Protein AF-A0AAU2KC01-F1 (afdb_monomer)

Solvent-accessible surface area (backbone atoms only — not comparable to full-atom values): 8300 Å² total; per-residue (Å²): 142,87,79,82,88,87,84,86,83,72,75,82,89,78,78,94,77,92,76,62,70,66,57,59,48,56,50,46,56,54,48,51,53,50,48,66,77,38,47,60,43,80,75,70,38,68,63,52,54,15,58,78,69,77,44,51,55,69,49,51,52,59,76,24,61,91,44,102,46,47,68,69,53,44,55,53,50,54,24,50,52,52,38,54,55,52,48,51,36,73,94,42,66,87,55,52,73,64,57,48,34,44,55,37,58,38,88,44,68,72,61,45,42,49,54,42,23,73,76,67,79,40,44,65,70,58,51,28,56,52,35,53,59,63,72,76,108

Mean predicted aligned error: 7.65 Å

Radius of gyration: 20.5 Å; Cα contacts (8 Å, |Δi|>4): 100; chains: 1; bounding box: 47×53×53 Å

Foldseek 3Di:
DDDDDDPPDPPPLDDDDDPDVVVLVVLVVVLLVVLLVCQQPLPPDLCVSCVVSVHDSVVQQVSCVPPPDRPVRSSVVSLLVQLLVLLLDPVNLPPDSCRSCVSRPNPDPVVSQVVNCVVPVHGSVVSSVVSVVVVVD

Sequence (137 aa):
MWAKLSADMVAPKERFDFPAEARARALRERIDAFIEHNLGDPALTPGLIAAAHGISVRALHLLFRDQPQSVAATVRHRRLERCRSDLARPELAARSVRDIAARWCFSSAPVFGRSFREAYGTSPGAFRREAARASGR

Nearest PDB structures (foldseek):
  3mkl-assembly2_B  TM=9.062E-01  e=2.114E-04  Escherichia coli K-12
  3mkl-assembly1_A  TM=9.159E-01  e=2.590E-04  Escherichia coli K-12
  3mn2-assembly2_B  TM=8.628E-01  e=9.219E-04  Rhodopseudomonas palustris CGA009
  6xiu-assembly1_B-2  TM=8.405E-01  e=6.351E-03  Escherichia coli
  6xiu-assembly1_A  TM=8.461E-01  e=9.535E-03  Escherichia coli

Secondary structure (DSSP, 8-state):
---------S---------SHHHHHHHHHHHHHHHHHHTT-TT--HHHHHHHTT--HHHHHHHTTTSSS-HHHHHHHHHHHHHHHHHH-GGGTTS-HHHHHHHTT---HHHHHHHHHHHHSS-HHHHHHHHHHHHT-

Structure (mmCIF, N/CA/C/O backbone):
data_AF-A0AAU2KC01-F1
#
_entry.id   AF-A0AAU2KC01-F1
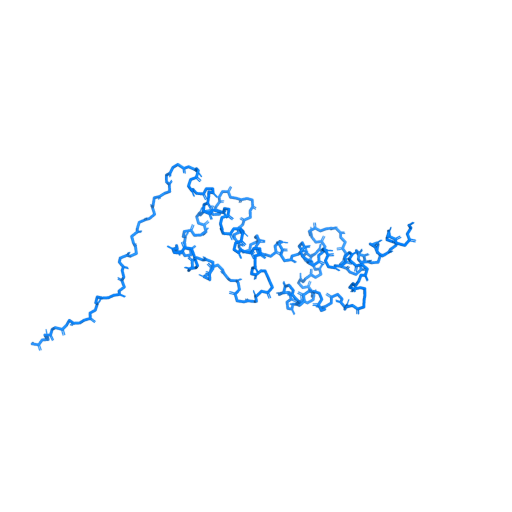#
loop_
_atom_site.group_PDB
_atom_site.id
_atom_site.type_symbol
_atom_site.label_atom_id
_atom_site.label_alt_id
_atom_site.label_comp_id
_atom_site.label_asym_id
_atom_site.label_entity_id
_atom_site.label_seq_id
_atom_site.pdbx_PDB_ins_code
_atom_site.Cartn_x
_atom_site.Cartn_y
_atom_site.Cartn_z
_atom_site.occupancy
_atom_site.B_iso_or_equiv
_atom_site.auth_seq_id
_atom_site.auth_comp_id
_atom_site.auth_asym_id
_atom_site.auth_atom_id
_atom_site.pdbx_PDB_model_num
ATOM 1 N N . MET A 1 1 ? 25.416 -36.239 -34.517 1.00 35.50 1 MET A N 1
ATOM 2 C CA . MET A 1 1 ? 24.171 -36.090 -35.300 1.00 35.50 1 MET A CA 1
ATOM 3 C C . MET A 1 1 ? 23.040 -35.725 -34.335 1.00 35.50 1 MET A C 1
ATOM 5 O O . MET A 1 1 ? 22.289 -36.589 -33.913 1.00 35.50 1 MET A O 1
ATOM 9 N N . TRP A 1 2 ? 22.982 -34.450 -33.931 1.00 23.02 2 TRP A N 1
ATOM 10 C CA . TRP A 1 2 ? 21.859 -33.838 -33.211 1.00 23.02 2 TRP A CA 1
ATOM 11 C C . TRP A 1 2 ? 21.240 -32.825 -34.167 1.00 23.02 2 TRP A C 1
ATOM 13 O O . TRP A 1 2 ? 21.859 -31.814 -34.490 1.00 23.02 2 TRP A O 1
ATOM 23 N N . ALA A 1 3 ? 20.077 -33.172 -34.707 1.00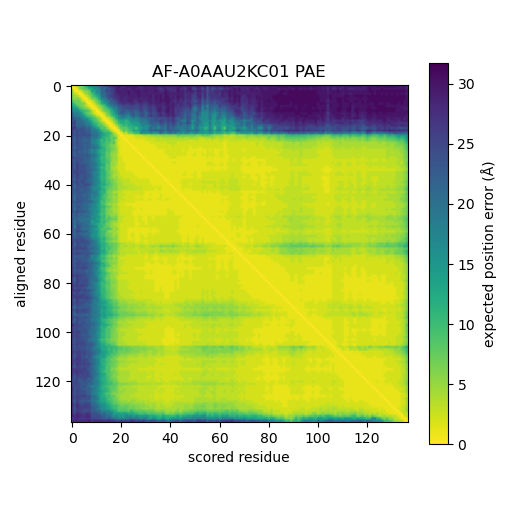 32.41 3 ALA A N 1
ATOM 24 C CA . ALA A 1 3 ? 19.388 -32.420 -35.737 1.00 32.41 3 ALA A CA 1
ATOM 25 C C . ALA A 1 3 ? 18.076 -31.850 -35.176 1.00 32.41 3 ALA A C 1
ATOM 27 O O . ALA A 1 3 ? 17.241 -32.611 -34.705 1.00 32.41 3 ALA A O 1
ATOM 28 N N . LYS A 1 4 ? 17.931 -30.524 -35.340 1.00 35.84 4 LYS A N 1
ATOM 29 C CA . LYS A 1 4 ? 16.695 -29.718 -35.459 1.00 35.84 4 LYS A CA 1
ATOM 30 C C . LYS A 1 4 ? 15.845 -29.570 -34.181 1.00 35.84 4 LYS A C 1
ATOM 32 O O . LYS A 1 4 ? 15.154 -30.484 -33.765 1.00 35.84 4 LYS A O 1
ATOM 37 N N . LEU A 1 5 ? 16.003 -28.458 -33.453 1.00 36.94 5 LEU A N 1
ATOM 38 C CA . LEU A 1 5 ? 15.292 -27.171 -33.633 1.00 36.94 5 LEU A CA 1
ATOM 39 C C . LEU A 1 5 ?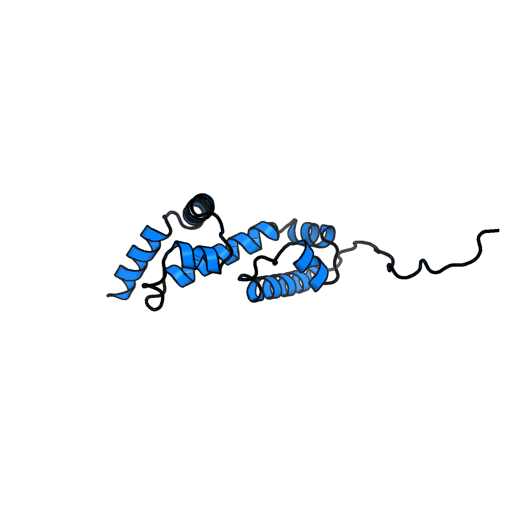 13.793 -27.246 -33.297 1.00 36.94 5 LEU A C 1
ATOM 41 O O . LEU A 1 5 ? 12.984 -27.590 -34.148 1.00 36.94 5 LEU A O 1
ATOM 45 N N . SER A 1 6 ? 13.447 -26.813 -32.083 1.00 35.81 6 SER A N 1
ATOM 46 C CA . SER A 1 6 ? 12.425 -25.776 -31.885 1.00 35.81 6 SER A CA 1
ATOM 47 C C . SER A 1 6 ? 12.628 -25.146 -30.504 1.00 35.81 6 SER A C 1
ATOM 49 O O . SER A 1 6 ? 11.995 -25.522 -29.521 1.00 35.81 6 SER A O 1
ATOM 51 N N . ALA A 1 7 ? 13.599 -24.234 -30.434 1.00 36.66 7 ALA A N 1
ATOM 52 C CA . ALA A 1 7 ? 13.932 -23.429 -29.257 1.00 36.66 7 ALA A CA 1
ATOM 53 C C . ALA A 1 7 ? 13.638 -21.934 -29.486 1.00 36.66 7 ALA A C 1
ATOM 55 O O . ALA A 1 7 ? 14.160 -21.087 -28.770 1.00 36.66 7 ALA A O 1
ATOM 56 N N . ASP A 1 8 ? 12.777 -21.608 -30.453 1.00 41.25 8 ASP A N 1
ATOM 57 C CA . ASP A 1 8 ? 12.435 -20.228 -30.794 1.00 41.25 8 ASP A CA 1
ATOM 58 C C . ASP A 1 8 ? 10.986 -19.919 -30.412 1.00 41.25 8 ASP A C 1
ATOM 60 O O . ASP A 1 8 ? 10.083 -20.060 -31.226 1.00 41.25 8 ASP A O 1
ATOM 64 N N . MET A 1 9 ? 10.772 -19.514 -29.155 1.00 33.75 9 MET A N 1
ATOM 65 C CA . MET A 1 9 ? 9.748 -18.530 -28.754 1.00 33.75 9 MET A CA 1
ATOM 66 C C . MET A 1 9 ? 9.962 -18.071 -27.300 1.00 33.75 9 MET A C 1
ATOM 68 O O . MET A 1 9 ? 9.068 -18.086 -26.457 1.00 33.75 9 MET A O 1
ATOM 72 N N . VAL A 1 10 ? 11.165 -17.598 -26.992 1.00 48.16 10 VAL A N 1
ATOM 73 C CA . VAL A 1 10 ? 11.294 -16.520 -26.010 1.00 48.16 10 VAL A CA 1
ATOM 74 C C . VAL A 1 10 ? 11.896 -15.367 -26.781 1.00 48.16 10 VAL A C 1
ATOM 76 O O . VAL A 1 10 ? 13.077 -15.381 -27.117 1.00 48.16 10 VAL A O 1
ATOM 79 N N . ALA A 1 11 ? 11.030 -14.419 -27.135 1.00 49.53 11 ALA A N 1
ATOM 80 C CA . ALA A 1 11 ? 11.410 -13.202 -27.824 1.00 49.53 11 ALA A CA 1
ATOM 81 C C . ALA A 1 11 ? 12.637 -12.560 -27.143 1.00 49.53 11 ALA A C 1
ATOM 83 O O . ALA A 1 11 ? 12.736 -12.589 -25.908 1.00 49.53 11 ALA A O 1
ATOM 84 N N . PRO A 1 12 ? 13.560 -11.966 -27.913 1.00 39.94 12 PRO A N 1
ATOM 85 C CA . PRO A 1 12 ? 14.687 -11.232 -27.361 1.00 39.94 12 PRO A CA 1
ATOM 86 C C . PRO A 1 12 ? 14.231 -10.220 -26.296 1.00 39.94 12 PRO A C 1
ATOM 88 O O . PRO A 1 12 ? 13.376 -9.370 -26.542 1.00 39.94 12 PRO A O 1
ATOM 91 N N . LYS A 1 13 ? 14.807 -10.307 -25.090 1.00 51.69 13 LYS A N 1
ATOM 92 C CA . LYS A 1 13 ? 14.613 -9.350 -23.988 1.00 51.69 13 LYS A CA 1
ATOM 93 C C . LYS A 1 13 ? 15.414 -8.076 -24.305 1.00 51.69 13 LYS A C 1
ATOM 95 O O . LYS A 1 13 ? 16.431 -7.798 -23.672 1.00 51.69 13 LYS A O 1
ATOM 100 N N . GLU A 1 14 ? 15.028 -7.355 -25.354 1.00 45.38 14 GLU A N 1
ATOM 101 C CA . GLU A 1 14 ? 15.791 -6.208 -25.851 1.00 45.38 14 GLU A CA 1
ATOM 102 C C . GLU A 1 14 ? 15.584 -4.927 -25.022 1.00 45.38 14 GLU A C 1
ATOM 104 O O . GLU A 1 14 ? 14.471 -4.464 -24.791 1.00 45.38 14 GLU A O 1
ATOM 109 N N . ARG A 1 15 ? 16.743 -4.407 -24.593 1.00 47.34 15 ARG A N 1
ATOM 110 C CA . ARG A 1 15 ? 17.216 -3.021 -24.403 1.00 47.34 15 ARG A CA 1
ATOM 111 C C . ARG A 1 15 ? 16.315 -1.977 -23.728 1.00 47.34 15 ARG A C 1
ATOM 113 O O . ARG A 1 15 ? 15.353 -1.463 -24.281 1.00 47.34 15 ARG A O 1
ATOM 120 N N . PHE A 1 16 ? 16.780 -1.542 -22.555 1.00 56.25 16 PHE A N 1
ATOM 121 C CA . PHE A 1 16 ? 16.375 -0.286 -21.936 1.00 56.25 16 PHE A CA 1
ATOM 122 C C . PHE A 1 16 ? 17.011 0.903 -22.628 1.00 56.25 16 PHE A C 1
ATOM 124 O O . PHE A 1 16 ? 18.211 1.120 -22.481 1.00 56.25 16 PHE A O 1
ATOM 131 N N . ASP A 1 17 ? 16.169 1.711 -23.250 1.00 53.53 17 ASP A N 1
ATOM 132 C CA . ASP A 1 17 ? 16.417 3.132 -23.414 1.00 53.53 17 ASP A CA 1
ATOM 133 C C . ASP A 1 17 ? 15.106 3.856 -23.071 1.00 53.53 17 ASP A C 1
ATOM 135 O O . ASP A 1 17 ? 14.046 3.481 -23.578 1.00 53.53 17 ASP A O 1
ATOM 139 N N . PHE A 1 18 ? 15.128 4.822 -22.150 1.00 58.12 18 PHE A N 1
ATOM 140 C CA . PHE A 1 18 ? 13.961 5.652 -21.812 1.00 58.12 18 PHE A CA 1
ATOM 141 C C . PHE A 1 18 ? 14.178 7.071 -22.385 1.00 58.12 18 PHE A C 1
ATOM 143 O O . PHE A 1 18 ? 14.811 7.872 -21.701 1.00 58.12 18 PHE A O 1
ATOM 150 N N . PRO A 1 19 ? 13.655 7.447 -23.578 1.00 60.91 19 PRO A N 1
ATOM 151 C CA . PRO A 1 19 ? 13.794 8.813 -24.098 1.00 60.91 19 PRO A CA 1
ATOM 152 C C . PRO A 1 19 ? 12.462 9.588 -24.209 1.00 60.91 19 PRO A C 1
ATOM 154 O O . PRO A 1 19 ? 11.412 9.038 -24.565 1.00 60.91 19 PRO A O 1
ATOM 157 N N . ALA A 1 20 ? 12.571 10.904 -23.967 1.00 68.88 20 ALA A N 1
ATOM 158 C CA . ALA A 1 20 ? 11.535 11.912 -23.699 1.00 68.88 20 ALA A CA 1
ATOM 159 C C . ALA A 1 20 ? 10.663 11.558 -22.483 1.00 68.88 20 ALA A C 1
ATOM 161 O O . ALA A 1 20 ? 9.731 10.761 -22.575 1.00 68.88 20 ALA A O 1
ATOM 162 N N . GLU A 1 21 ? 10.947 12.194 -21.344 1.00 81.00 21 GLU A N 1
ATO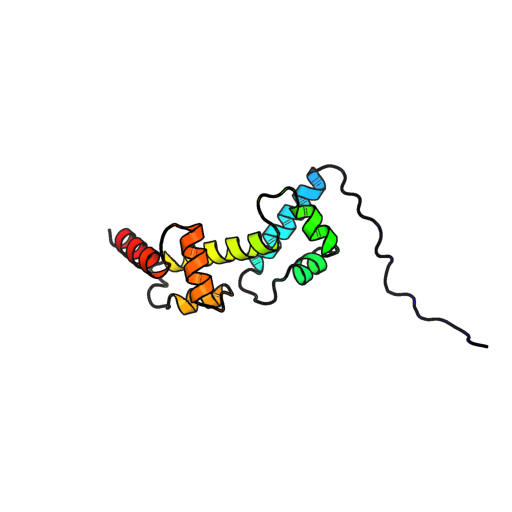M 163 C CA . GLU A 1 21 ? 10.267 12.080 -20.039 1.00 81.00 21 GLU A CA 1
ATOM 164 C C . GLU A 1 21 ? 8.737 11.935 -20.114 1.00 81.00 21 GLU A C 1
ATOM 166 O O . GLU A 1 21 ? 8.131 11.259 -19.281 1.00 81.00 21 GLU A O 1
ATOM 171 N N . ALA A 1 22 ? 8.110 12.515 -21.140 1.00 86.25 22 ALA A N 1
ATOM 172 C CA . ALA A 1 22 ? 6.694 12.362 -21.450 1.00 86.25 22 ALA A CA 1
ATOM 173 C C . ALA A 1 22 ? 6.239 10.897 -21.602 1.00 86.25 22 ALA A C 1
ATOM 175 O O . ALA A 1 22 ? 5.199 10.532 -21.057 1.00 86.25 22 ALA A O 1
ATOM 176 N N . ARG A 1 23 ? 7.006 10.034 -22.283 1.00 88.50 23 ARG A N 1
ATOM 177 C CA . ARG A 1 23 ? 6.658 8.608 -22.447 1.00 88.50 23 ARG A CA 1
ATOM 178 C C . ARG A 1 23 ? 6.770 7.844 -21.133 1.00 88.50 23 ARG A C 1
ATOM 180 O O . ARG A 1 23 ? 5.897 7.041 -20.812 1.00 88.50 23 ARG A O 1
ATOM 187 N N . ALA A 1 24 ? 7.822 8.119 -20.361 1.00 91.19 24 ALA A N 1
ATOM 188 C CA . ALA A 1 24 ? 8.011 7.530 -19.039 1.00 91.19 24 ALA A CA 1
ATOM 189 C C . ALA A 1 24 ? 6.881 7.949 -18.084 1.00 91.19 24 ALA A C 1
ATOM 191 O O . ALA A 1 24 ? 6.335 7.111 -17.369 1.00 91.19 24 ALA A O 1
ATOM 192 N N . ARG A 1 25 ? 6.472 9.223 -18.125 1.00 92.56 25 ARG A N 1
ATOM 193 C CA . ARG A 1 25 ? 5.325 9.732 -1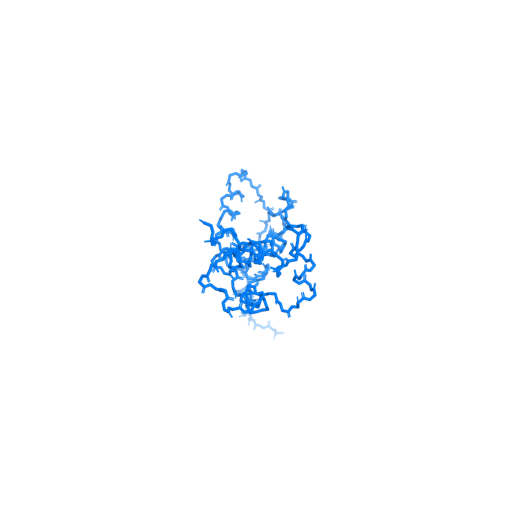7.367 1.00 92.56 25 ARG A CA 1
ATOM 194 C C . ARG A 1 25 ? 4.021 9.044 -17.773 1.00 92.56 25 ARG A C 1
ATOM 196 O O . ARG A 1 25 ? 3.360 8.492 -16.904 1.00 92.56 25 ARG A O 1
ATOM 203 N N . ALA A 1 26 ? 3.706 8.977 -19.066 1.00 95.00 26 ALA A N 1
ATOM 204 C CA . ALA A 1 26 ? 2.496 8.307 -19.548 1.00 95.00 26 ALA A CA 1
ATOM 205 C C . ALA A 1 26 ? 2.466 6.803 -19.200 1.00 95.00 26 ALA A C 1
ATOM 207 O O . ALA A 1 26 ? 1.409 6.224 -18.954 1.00 95.00 26 ALA A O 1
ATOM 208 N N . LEU A 1 27 ? 3.623 6.130 -19.170 1.00 95.88 27 LEU A N 1
ATOM 209 C CA . LEU A 1 27 ? 3.705 4.750 -18.690 1.00 95.88 27 LEU A CA 1
ATOM 210 C C . LEU A 1 27 ? 3.456 4.654 -17.177 1.00 95.88 27 LEU A C 1
ATOM 212 O O . LEU A 1 27 ? 2.717 3.764 -16.765 1.00 95.88 27 LEU A O 1
ATOM 216 N N . ARG A 1 28 ? 4.014 5.563 -16.365 1.00 95.88 28 ARG A N 1
ATOM 217 C CA . ARG A 1 28 ? 3.729 5.616 -14.921 1.00 95.88 28 ARG A CA 1
ATOM 218 C C . ARG A 1 28 ? 2.255 5.856 -14.635 1.00 95.88 28 ARG A C 1
ATOM 220 O O . ARG A 1 28 ? 1.690 5.105 -13.861 1.00 95.88 28 ARG A O 1
ATOM 227 N N . GLU A 1 29 ? 1.615 6.796 -15.324 1.00 96.38 29 GLU A N 1
ATOM 228 C CA . GLU A 1 29 ? 0.180 7.068 -15.156 1.00 96.38 29 GLU A CA 1
ATOM 229 C C . GLU A 1 29 ? -0.676 5.817 -15.418 1.00 96.38 29 GLU A C 1
ATOM 231 O O . GLU A 1 29 ? -1.595 5.512 -14.659 1.00 96.38 29 GLU A O 1
ATOM 236 N N . ARG A 1 30 ? -0.340 5.034 -16.454 1.00 98.12 30 ARG A N 1
ATOM 237 C CA . ARG A 1 30 ? -1.010 3.750 -16.723 1.00 98.12 30 ARG A CA 1
ATOM 238 C C . ARG A 1 30 ? -0.742 2.705 -15.640 1.00 98.12 30 ARG A C 1
ATOM 240 O O . ARG A 1 30 ? -1.652 1.950 -15.309 1.00 98.12 30 ARG A O 1
ATOM 247 N N . ILE A 1 31 ? 0.479 2.653 -15.107 1.00 98.12 31 ILE A N 1
ATOM 248 C CA . ILE A 1 31 ? 0.837 1.765 -13.993 1.00 98.12 31 ILE A CA 1
ATOM 249 C C . ILE A 1 31 ? 0.084 2.158 -12.723 1.00 98.12 31 ILE A C 1
ATOM 251 O O . ILE A 1 31 ? -0.461 1.285 -12.054 1.00 98.12 31 ILE A O 1
ATOM 255 N N . ASP A 1 32 ? 0.006 3.446 -12.404 1.00 97.44 32 ASP A N 1
ATOM 256 C CA . ASP A 1 32 ? -0.709 3.940 -11.231 1.00 97.44 32 ASP A CA 1
ATOM 257 C C . ASP A 1 32 ? -2.206 3.625 -11.346 1.00 97.44 32 ASP A C 1
ATOM 259 O O . ASP A 1 32 ? -2.799 3.102 -10.404 1.00 97.44 32 ASP A O 1
ATOM 263 N N . ALA A 1 33 ? -2.807 3.816 -12.526 1.00 98.25 33 ALA A N 1
ATOM 264 C CA . ALA A 1 33 ? -4.189 3.410 -12.784 1.00 98.25 33 ALA A CA 1
ATOM 265 C C . ALA A 1 33 ? -4.400 1.891 -12.627 1.00 98.25 33 ALA A C 1
ATOM 267 O O . ALA A 1 33 ? -5.393 1.456 -12.039 1.00 98.25 33 ALA A O 1
ATOM 268 N N . PHE A 1 34 ? -3.456 1.076 -13.112 1.00 98.69 34 PHE A N 1
ATOM 269 C CA . PHE A 1 34 ? -3.490 -0.374 -12.925 1.00 98.69 34 PHE A CA 1
ATOM 270 C C . PHE A 1 34 ? -3.389 -0.753 -11.443 1.00 98.69 34 PHE A C 1
ATOM 272 O O . PHE A 1 34 ? -4.154 -1.594 -10.972 1.00 98.69 34 PHE A O 1
ATOM 279 N N . ILE A 1 35 ? -2.488 -0.119 -10.689 1.00 98.38 35 ILE A N 1
ATOM 280 C CA . ILE A 1 35 ? -2.359 -0.318 -9.243 1.00 98.38 35 ILE A CA 1
ATOM 281 C C . ILE A 1 35 ? -3.689 -0.010 -8.559 1.00 98.38 35 ILE A C 1
ATOM 283 O O . ILE A 1 35 ? -4.183 -0.863 -7.826 1.00 98.38 35 ILE A O 1
ATOM 287 N N . GLU A 1 36 ? -4.295 1.147 -8.843 1.00 97.94 36 GLU A N 1
ATOM 288 C CA . GLU A 1 36 ? -5.560 1.573 -8.236 1.00 97.94 36 GLU A CA 1
ATOM 289 C C . GLU A 1 36 ? -6.694 0.577 -8.440 1.00 97.94 36 GLU A C 1
ATOM 291 O O . GLU A 1 36 ? -7.427 0.272 -7.495 1.00 97.94 36 GLU A O 1
ATOM 296 N N . HIS A 1 37 ? -6.825 0.055 -9.657 1.00 98.25 37 HIS A N 1
ATOM 297 C CA . HIS A 1 37 ? -7.863 -0.912 -9.992 1.00 98.25 37 HIS A CA 1
ATOM 298 C C . HIS A 1 37 ? -7.690 -2.241 -9.241 1.00 98.25 37 HIS A C 1
ATOM 300 O O . HIS A 1 37 ? -8.673 -2.888 -8.889 1.00 98.25 37 HIS A O 1
ATOM 306 N N . ASN A 1 38 ? -6.445 -2.625 -8.944 1.00 98.31 38 ASN A N 1
ATOM 307 C CA . ASN A 1 38 ? -6.100 -3.942 -8.410 1.00 98.31 38 ASN A CA 1
ATOM 308 C C . ASN A 1 38 ? -5.686 -3.923 -6.923 1.00 98.31 38 ASN A C 1
ATOM 310 O O . ASN A 1 38 ? -5.201 -4.928 -6.408 1.00 98.31 38 ASN A O 1
ATOM 314 N N . LEU A 1 39 ? -5.862 -2.812 -6.191 1.00 97.81 39 LEU A N 1
ATOM 315 C CA . LEU A 1 39 ? -5.354 -2.665 -4.810 1.00 97.81 39 LEU A CA 1
ATOM 316 C C . LEU A 1 39 ? -5.828 -3.750 -3.833 1.00 97.81 39 LEU A C 1
ATOM 318 O O . LEU A 1 39 ? -5.095 -4.085 -2.895 1.00 97.81 39 LEU A O 1
ATOM 322 N N . GLY A 1 40 ? -7.049 -4.254 -4.025 1.00 97.25 40 GLY A N 1
ATOM 323 C CA . GLY A 1 40 ? -7.656 -5.297 -3.195 1.00 97.25 40 GLY A CA 1
ATOM 324 C C . GLY A 1 40 ? -7.183 -6.717 -3.519 1.00 97.25 40 GLY A C 1
ATOM 325 O O . GLY A 1 40 ? -7.533 -7.637 -2.788 1.00 97.25 40 GLY A O 1
ATOM 326 N N . ASP A 1 41 ? -6.397 -6.902 -4.582 1.00 97.50 41 ASP A N 1
ATOM 327 C CA . ASP A 1 41 ? -5.878 -8.208 -4.978 1.00 97.50 41 ASP A CA 1
ATOM 328 C C . ASP A 1 41 ? -4.534 -8.495 -4.276 1.00 97.50 41 ASP A C 1
ATOM 330 O O . ASP A 1 41 ? -3.559 -7.758 -4.484 1.00 97.50 41 ASP A O 1
ATOM 334 N N . PRO A 1 42 ? -4.422 -9.556 -3.452 1.00 95.75 42 PRO A N 1
ATOM 335 C CA . PRO A 1 42 ? -3.154 -9.940 -2.835 1.00 95.75 42 PRO A CA 1
ATOM 336 C C . PRO A 1 42 ? -2.078 -10.341 -3.858 1.00 95.75 42 PRO A C 1
ATOM 338 O O . PRO A 1 42 ? -0.893 -10.254 -3.531 1.00 95.75 42 PRO A O 1
ATOM 341 N N . ALA A 1 43 ? -2.454 -10.720 -5.084 1.00 96.94 43 ALA A N 1
ATOM 342 C CA . ALA A 1 43 ? -1.529 -11.047 -6.168 1.00 96.94 43 ALA A CA 1
ATOM 343 C C . ALA A 1 43 ? -0.910 -9.810 -6.850 1.00 96.94 43 ALA A C 1
ATOM 345 O O . ALA A 1 43 ? 0.012 -9.961 -7.662 1.00 96.94 43 ALA A O 1
ATOM 346 N N . LEU A 1 44 ? -1.341 -8.586 -6.498 1.00 98.12 44 LEU A N 1
ATOM 347 C CA . LEU A 1 44 ? -0.735 -7.343 -6.984 1.00 98.12 44 LEU A CA 1
ATOM 348 C C . LEU A 1 44 ? 0.710 -7.200 -6.480 1.00 98.12 44 LEU A C 1
ATOM 350 O O . LEU A 1 44 ? 0.984 -6.677 -5.397 1.00 98.12 44 LEU A O 1
ATOM 354 N N . THR A 1 45 ? 1.644 -7.667 -7.305 1.00 97.06 45 THR A N 1
ATOM 355 C CA . THR A 1 45 ? 3.092 -7.653 -7.070 1.00 97.06 45 THR A CA 1
ATOM 356 C C . THR A 1 45 ? 3.809 -6.847 -8.158 1.00 97.06 45 THR A C 1
ATOM 358 O O . THR A 1 45 ? 3.273 -6.696 -9.258 1.00 97.06 45 THR A O 1
ATOM 361 N N . PRO A 1 46 ? 5.054 -6.381 -7.932 1.00 97.69 46 PRO A N 1
ATOM 362 C CA . PRO A 1 46 ? 5.857 -5.761 -8.991 1.00 97.69 46 PRO A CA 1
ATOM 363 C C . PRO A 1 46 ? 6.017 -6.651 -10.234 1.00 97.69 46 PRO A C 1
ATOM 365 O O . PRO A 1 46 ? 6.093 -6.140 -11.346 1.00 97.69 46 PRO A O 1
ATOM 368 N N . GLY A 1 47 ? 6.031 -7.978 -10.055 1.00 9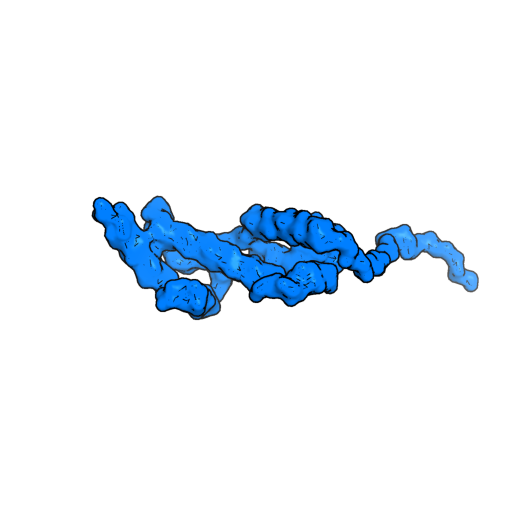8.06 47 GLY A N 1
ATOM 369 C CA . GLY A 1 47 ? 6.046 -8.944 -11.154 1.00 98.06 47 GLY A CA 1
ATOM 370 C C . GLY A 1 47 ? 4.783 -8.879 -12.011 1.00 98.06 47 GLY A C 1
ATOM 371 O O . GLY A 1 47 ? 4.888 -8.748 -13.228 1.00 98.06 47 GLY A O 1
ATOM 372 N N . LEU A 1 48 ? 3.605 -8.902 -11.376 1.00 98.31 48 LEU A N 1
ATOM 373 C CA . LEU A 1 48 ? 2.322 -8.785 -12.073 1.00 98.31 48 LEU A CA 1
ATOM 374 C C . LEU A 1 48 ? 2.190 -7.437 -12.791 1.00 98.31 48 LEU A C 1
ATOM 376 O O . LEU A 1 48 ? 1.805 -7.402 -13.954 1.00 98.31 48 LEU A O 1
ATOM 380 N N . ILE A 1 49 ? 2.567 -6.342 -12.123 1.00 98.56 49 ILE A N 1
ATOM 381 C CA . ILE A 1 49 ? 2.542 -4.994 -12.708 1.00 98.56 49 ILE A CA 1
ATOM 382 C C . ILE A 1 49 ? 3.439 -4.945 -13.950 1.00 98.56 49 ILE A C 1
ATOM 384 O O . ILE A 1 49 ? 3.011 -4.515 -15.016 1.00 98.56 49 ILE A O 1
ATOM 388 N N . ALA A 1 50 ? 4.681 -5.420 -13.844 1.00 98.06 50 ALA A N 1
ATOM 389 C CA . ALA A 1 50 ? 5.610 -5.415 -14.968 1.00 98.06 50 ALA A CA 1
ATOM 390 C C . ALA A 1 50 ? 5.077 -6.240 -16.155 1.00 98.06 50 ALA A C 1
ATOM 392 O O . ALA A 1 50 ? 5.086 -5.759 -17.291 1.00 98.06 50 ALA A O 1
ATOM 393 N N . ALA A 1 51 ? 4.542 -7.435 -15.879 1.00 98.00 51 ALA A N 1
ATOM 394 C CA . ALA A 1 51 ? 3.943 -8.305 -16.887 1.00 98.00 51 ALA A CA 1
ATOM 395 C C . ALA A 1 51 ? 2.739 -7.649 -17.586 1.00 98.00 51 ALA A C 1
ATOM 397 O O . ALA A 1 51 ? 2.676 -7.657 -18.813 1.00 98.00 51 ALA A O 1
ATOM 398 N N . ALA A 1 52 ? 1.837 -7.014 -16.829 1.00 98.00 52 ALA A N 1
ATOM 399 C CA . ALA A 1 52 ? 0.654 -6.333 -17.364 1.00 98.00 52 ALA A CA 1
ATOM 400 C C . ALA A 1 52 ? 0.994 -5.163 -18.307 1.00 98.00 52 ALA A C 1
ATOM 402 O O . ALA A 1 52 ? 0.200 -4.817 -19.180 1.00 98.00 52 ALA A O 1
ATOM 403 N N . HIS A 1 53 ? 2.179 -4.568 -18.157 1.00 97.44 53 HIS A N 1
ATOM 404 C CA . HIS A 1 53 ? 2.638 -3.445 -18.976 1.00 97.44 53 HIS A CA 1
ATOM 405 C C . HIS A 1 53 ? 3.725 -3.815 -19.993 1.00 97.44 53 HIS A C 1
ATOM 407 O O . HIS A 1 53 ? 4.279 -2.920 -20.632 1.00 97.44 53 HIS A O 1
ATOM 413 N N . GLY A 1 54 ? 4.031 -5.106 -20.165 1.00 96.56 54 GLY A N 1
ATOM 414 C CA . GLY A 1 54 ? 5.003 -5.576 -21.157 1.00 96.56 54 GLY A CA 1
ATOM 415 C C . GLY A 1 54 ? 6.439 -5.116 -20.888 1.00 96.56 54 GLY A C 1
ATOM 416 O O . GLY A 1 54 ? 7.226 -4.972 -21.820 1.00 96.56 54 GLY A O 1
ATOM 417 N N . ILE A 1 55 ? 6.790 -4.862 -19.625 1.00 96.06 55 ILE A N 1
ATOM 418 C CA . ILE A 1 55 ? 8.127 -4.423 -19.216 1.00 96.06 55 ILE A CA 1
ATOM 419 C C . ILE A 1 55 ? 8.759 -5.435 -18.259 1.00 96.06 55 ILE A C 1
ATOM 421 O O . ILE A 1 55 ? 8.082 -6.235 -17.620 1.00 96.06 55 ILE A O 1
ATOM 425 N N . SER A 1 56 ? 10.085 -5.415 -18.123 1.00 96.69 56 SER A N 1
ATOM 426 C CA . SER A 1 56 ? 10.733 -6.242 -17.098 1.00 96.69 56 SER A CA 1
ATOM 427 C C . SER A 1 56 ? 10.571 -5.632 -15.700 1.00 96.69 56 SER A C 1
ATOM 429 O O . SER A 1 56 ? 10.425 -4.423 -15.550 1.00 96.69 56 SER A O 1
ATOM 431 N N . VAL A 1 57 ? 10.692 -6.435 -14.641 1.00 96.88 57 VAL A N 1
ATOM 432 C CA . VAL A 1 57 ? 10.685 -5.919 -13.254 1.00 96.88 57 VAL A CA 1
ATOM 433 C C . VAL A 1 57 ? 11.814 -4.903 -13.023 1.00 96.88 57 VAL A C 1
ATOM 435 O O . VAL A 1 57 ? 11.634 -3.903 -12.332 1.00 96.88 57 VAL A O 1
ATOM 438 N N . ARG A 1 58 ? 12.966 -5.096 -13.680 1.00 95.75 58 ARG A N 1
ATOM 439 C CA . ARG A 1 58 ? 14.051 -4.107 -13.686 1.00 95.75 58 ARG A CA 1
ATOM 440 C C . ARG A 1 58 ? 13.603 -2.774 -14.303 1.00 95.75 58 ARG A C 1
ATOM 442 O O . ARG A 1 58 ? 13.981 -1.738 -13.766 1.00 95.75 58 ARG A O 1
ATOM 449 N N . ALA A 1 59 ? 12.779 -2.789 -15.361 1.00 95.44 59 ALA A N 1
ATOM 450 C CA . ALA A 1 59 ? 12.193 -1.569 -15.947 1.00 95.44 59 ALA A CA 1
ATOM 451 C C . ALA A 1 59 ? 11.406 -0.807 -14.922 1.00 95.44 59 ALA A C 1
ATOM 453 O O . ALA A 1 59 ? 11.561 0.397 -14.789 1.00 95.44 59 ALA A O 1
ATOM 454 N N . LEU A 1 60 ? 10.530 -1.542 -14.249 1.00 97.12 60 LEU A N 1
ATOM 455 C CA . LEU A 1 60 ? 9.567 -0.985 -13.340 1.00 97.12 60 LEU A CA 1
ATOM 456 C C . LEU A 1 60 ? 10.304 -0.285 -12.201 1.00 97.12 60 LEU A C 1
ATOM 458 O O . LEU A 1 60 ? 10.012 0.861 -11.889 1.00 97.12 60 LEU A O 1
ATOM 462 N N . HIS A 1 61 ? 11.338 -0.918 -11.646 1.00 96.00 61 HIS A N 1
ATOM 463 C CA . HIS A 1 61 ? 12.162 -0.275 -10.627 1.00 96.00 61 HIS A CA 1
ATOM 464 C C . HIS A 1 61 ? 12.941 0.938 -11.146 1.00 96.00 61 HIS A C 1
ATOM 466 O O . HIS A 1 61 ? 13.026 1.927 -10.428 1.00 96.00 61 HIS A O 1
ATOM 472 N N . LEU A 1 62 ? 13.474 0.903 -12.373 1.00 93.88 62 LEU A N 1
ATOM 473 C CA . LEU A 1 62 ? 14.130 2.075 -12.969 1.00 93.88 62 LEU A CA 1
ATOM 474 C C . LEU A 1 62 ? 13.141 3.222 -13.214 1.00 93.88 62 LEU A C 1
ATOM 476 O O . LEU A 1 62 ? 13.457 4.369 -12.924 1.00 93.88 62 LEU A O 1
ATOM 480 N N . LEU A 1 63 ? 11.928 2.915 -13.669 1.00 94.50 63 LEU A N 1
ATOM 481 C CA . LEU A 1 63 ? 10.869 3.889 -13.929 1.00 94.50 63 LEU A CA 1
ATOM 482 C C . LEU A 1 63 ? 10.422 4.630 -12.656 1.00 94.50 63 LEU A C 1
ATOM 484 O O . LEU A 1 63 ? 10.003 5.787 -12.734 1.00 94.50 63 LEU A O 1
ATOM 488 N N . PHE A 1 64 ? 10.526 3.957 -11.506 1.00 94.88 64 PHE A N 1
ATOM 489 C CA . PHE A 1 64 ? 10.218 4.477 -10.173 1.00 94.88 64 PHE A CA 1
ATOM 490 C C . PHE A 1 64 ? 11.458 4.971 -9.404 1.00 94.88 64 PHE A C 1
ATOM 492 O O . PHE A 1 64 ? 11.319 5.384 -8.258 1.00 94.88 64 PHE A O 1
ATOM 499 N N . ARG A 1 65 ? 12.664 4.936 -9.992 1.00 92.00 65 ARG A N 1
ATOM 500 C CA . ARG A 1 65 ? 13.911 5.303 -9.294 1.00 92.00 65 ARG A CA 1
ATOM 501 C C . ARG A 1 65 ? 13.893 6.748 -8.796 1.00 92.00 65 ARG A C 1
ATOM 503 O O . ARG A 1 65 ? 14.261 6.983 -7.652 1.00 92.00 65 ARG A O 1
ATOM 510 N N . ASP A 1 66 ? 13.454 7.673 -9.645 1.00 88.94 66 ASP A N 1
ATOM 511 C CA . ASP A 1 66 ? 13.430 9.113 -9.346 1.00 88.94 66 ASP A CA 1
ATOM 512 C C . ASP A 1 66 ? 12.066 9.569 -8.803 1.00 88.94 66 ASP A C 1
ATOM 514 O O . ASP A 1 66 ? 11.733 10.752 -8.824 1.00 88.94 66 ASP A O 1
ATOM 518 N N . GLN A 1 67 ? 11.232 8.623 -8.362 1.00 92.38 67 GLN A N 1
ATOM 519 C CA . GLN A 1 67 ? 9.947 8.913 -7.737 1.00 92.38 67 GLN A CA 1
ATOM 520 C C . GLN A 1 67 ? 10.087 8.918 -6.209 1.00 92.38 67 GLN A C 1
ATOM 522 O O . GLN A 1 67 ? 10.944 8.216 -5.670 1.00 92.38 67 GLN A O 1
ATOM 527 N N . PRO A 1 68 ? 9.214 9.638 -5.479 1.00 94.06 68 PRO A N 1
ATOM 528 C CA . PRO A 1 68 ? 9.257 9.672 -4.013 1.00 94.06 68 PRO A CA 1
ATOM 529 C C . PRO A 1 68 ? 9.117 8.296 -3.347 1.00 94.06 68 PRO A C 1
ATOM 531 O O . PRO A 1 68 ? 9.498 8.111 -2.193 1.00 94.06 68 PRO A O 1
ATOM 534 N N . GLN A 1 69 ? 8.524 7.332 -4.052 1.00 94.50 69 GLN A N 1
ATOM 535 C CA . GLN A 1 69 ? 8.250 5.991 -3.559 1.00 94.50 69 GLN A CA 1
ATOM 536 C C . GLN A 1 69 ? 8.628 4.957 -4.617 1.00 94.50 69 GLN A C 1
ATOM 538 O O . GLN A 1 69 ? 8.390 5.143 -5.809 1.00 94.50 69 GLN A O 1
ATOM 543 N N . SER A 1 70 ? 9.166 3.821 -4.169 1.00 96.81 70 SER A N 1
ATOM 544 C CA . SER A 1 70 ? 9.262 2.635 -5.020 1.00 96.81 70 SER A CA 1
ATOM 545 C C . SER A 1 70 ? 7.864 2.103 -5.345 1.00 96.81 70 SER A C 1
ATOM 547 O O . SER A 1 70 ? 6.942 2.274 -4.552 1.00 96.81 70 SER A O 1
ATOM 549 N N . VAL A 1 71 ? 7.713 1.354 -6.440 1.00 97.44 71 VAL A N 1
ATOM 550 C CA . VAL A 1 71 ? 6.416 0.761 -6.823 1.00 97.44 71 VAL A CA 1
ATOM 551 C C . VAL A 1 71 ? 5.752 -0.053 -5.697 1.00 97.44 71 VAL A C 1
ATOM 553 O O . VAL A 1 71 ? 4.542 0.012 -5.499 1.00 97.44 71 VAL A O 1
ATOM 556 N N . ALA A 1 72 ? 6.534 -0.788 -4.899 1.00 96.06 72 ALA A N 1
ATOM 557 C CA . ALA A 1 72 ? 6.005 -1.556 -3.772 1.00 96.06 72 ALA A CA 1
ATOM 558 C C . ALA A 1 72 ? 5.538 -0.644 -2.623 1.00 96.06 72 ALA A C 1
ATOM 560 O O . ALA A 1 72 ? 4.516 -0.917 -1.987 1.00 96.06 72 ALA A O 1
ATOM 561 N N . ALA A 1 73 ? 6.268 0.447 -2.369 1.00 95.81 73 ALA A N 1
ATOM 562 C CA . ALA A 1 73 ? 5.867 1.459 -1.400 1.00 95.81 73 ALA A CA 1
ATOM 563 C C . ALA A 1 73 ? 4.605 2.204 -1.863 1.00 95.81 73 ALA A C 1
ATOM 565 O O . ALA A 1 73 ? 3.715 2.408 -1.040 1.00 95.81 73 ALA A O 1
ATOM 566 N N . THR A 1 74 ? 4.473 2.498 -3.161 1.00 97.38 74 THR A N 1
ATOM 567 C CA . THR A 1 74 ? 3.258 3.064 -3.762 1.00 97.38 74 THR A CA 1
ATOM 568 C C . THR A 1 74 ? 2.054 2.161 -3.503 1.00 97.38 74 THR A C 1
ATOM 570 O O . THR A 1 74 ? 1.092 2.603 -2.884 1.00 97.38 74 THR A O 1
ATOM 573 N N . VAL A 1 75 ? 2.120 0.867 -3.849 1.00 97.88 75 VAL A N 1
ATOM 574 C CA . VAL A 1 75 ? 1.019 -0.086 -3.584 1.00 97.88 75 VAL A CA 1
ATOM 575 C C . VAL A 1 75 ? 0.645 -0.112 -2.098 1.00 97.88 75 VAL A C 1
ATOM 577 O O . VAL A 1 75 ? -0.534 -0.049 -1.744 1.00 97.88 75 VAL A O 1
ATOM 580 N N . ARG A 1 76 ? 1.640 -0.172 -1.203 1.00 96.94 76 ARG A N 1
ATOM 581 C CA . ARG A 1 76 ? 1.403 -0.162 0.249 1.00 96.94 76 ARG A CA 1
ATOM 582 C C . ARG A 1 76 ? 0.725 1.131 0.708 1.00 96.94 76 ARG A C 1
ATOM 584 O O . ARG A 1 76 ? -0.201 1.067 1.514 1.00 96.94 76 ARG A O 1
ATOM 591 N N . HIS A 1 77 ? 1.185 2.279 0.220 1.00 97.12 77 HIS A N 1
ATOM 592 C CA . HIS A 1 77 ? 0.644 3.586 0.572 1.00 97.12 77 HIS A CA 1
ATOM 593 C C . HIS A 1 77 ? -0.802 3.734 0.095 1.00 97.12 77 HIS A C 1
ATOM 595 O O . HIS A 1 77 ? -1.678 4.053 0.894 1.00 97.12 77 HIS A O 1
ATOM 601 N N . ARG A 1 78 ? -1.085 3.375 -1.159 1.00 98.19 78 ARG A N 1
ATOM 602 C CA . ARG A 1 78 ? -2.443 3.400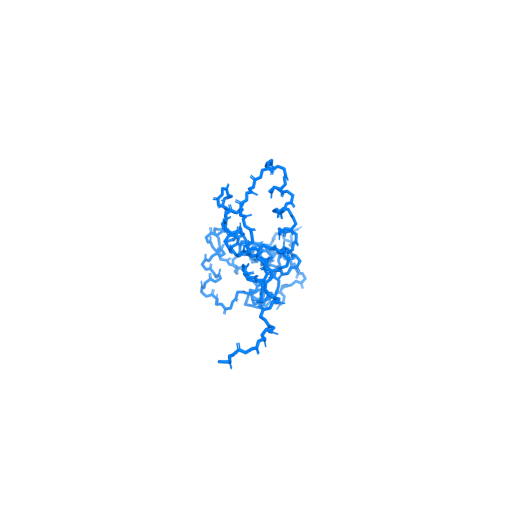 -1.714 1.00 98.19 78 ARG A CA 1
ATOM 603 C C . ARG A 1 78 ? -3.390 2.457 -0.962 1.00 98.19 78 ARG A C 1
ATOM 605 O O . ARG A 1 78 ? -4.512 2.839 -0.640 1.00 98.19 78 ARG A O 1
ATOM 612 N N . ARG A 1 79 ? -2.934 1.263 -0.556 1.00 98.38 79 ARG A N 1
ATOM 613 C CA . ARG A 1 79 ? -3.702 0.376 0.346 1.00 98.38 79 ARG A CA 1
ATOM 614 C C . ARG A 1 79 ? -3.988 1.027 1.707 1.00 98.38 79 ARG A C 1
ATOM 616 O O . ARG A 1 79 ? -5.102 0.897 2.211 1.00 98.38 79 ARG A O 1
ATOM 623 N N . LEU A 1 80 ? -3.028 1.746 2.304 1.00 98.25 80 LEU A N 1
ATOM 624 C CA . LEU A 1 80 ? -3.264 2.503 3.546 1.00 98.25 80 LEU A CA 1
ATOM 625 C C . LEU A 1 80 ? -4.308 3.606 3.359 1.00 98.25 80 LEU A C 1
ATOM 627 O O . LEU A 1 80 ? -5.168 3.769 4.225 1.00 98.25 80 LEU A O 1
ATOM 631 N N . GLU A 1 81 ? -4.275 4.321 2.236 1.00 98.50 81 GLU A N 1
ATOM 632 C CA . GLU A 1 81 ? -5.262 5.359 1.927 1.00 98.50 81 GLU A CA 1
ATOM 633 C C . GLU A 1 81 ? -6.669 4.773 1.797 1.00 98.50 81 GLU A C 1
ATOM 635 O O . GLU A 1 81 ? -7.621 5.328 2.351 1.00 98.50 81 GLU A O 1
ATOM 640 N N . ARG A 1 82 ? -6.807 3.607 1.152 1.00 98.62 82 ARG A N 1
ATOM 641 C CA . ARG A 1 82 ? -8.088 2.891 1.084 1.00 98.62 82 ARG A CA 1
ATOM 642 C C . ARG A 1 82 ? -8.572 2.436 2.459 1.00 98.62 82 ARG A C 1
ATOM 644 O O . ARG A 1 82 ? -9.742 2.642 2.777 1.00 98.62 82 ARG A O 1
ATOM 651 N N . CYS A 1 83 ? -7.682 1.923 3.313 1.00 98.56 83 CYS A N 1
ATOM 652 C CA . CYS A 1 83 ? -8.014 1.636 4.710 1.00 98.56 83 CYS A CA 1
ATOM 653 C C . CYS A 1 83 ? -8.506 2.888 5.443 1.00 98.56 83 CYS A C 1
ATOM 655 O O . CYS A 1 83 ? -9.519 2.829 6.132 1.00 98.56 83 CYS A O 1
ATOM 657 N N . ARG A 1 84 ? -7.806 4.021 5.311 1.00 98.50 84 ARG A N 1
ATOM 658 C CA . ARG A 1 84 ? -8.187 5.284 5.959 1.00 98.50 84 ARG A CA 1
ATOM 659 C C . ARG A 1 84 ? -9.559 5.758 5.487 1.00 98.50 84 ARG A C 1
ATOM 661 O O . ARG A 1 84 ? -10.377 6.134 6.321 1.00 98.50 84 ARG A O 1
ATOM 668 N N . SER A 1 85 ? -9.813 5.703 4.181 1.00 98.19 85 SER A N 1
ATOM 669 C CA . SER A 1 85 ? -11.111 6.046 3.598 1.00 98.19 85 SER A CA 1
ATOM 670 C C . SER A 1 85 ? -12.221 5.163 4.167 1.00 98.19 85 SER A C 1
ATOM 672 O O . SER A 1 85 ? -13.188 5.685 4.712 1.00 98.19 85 SER A O 1
ATOM 674 N N . ASP A 1 86 ? -12.050 3.839 4.156 1.00 98.38 86 ASP A N 1
ATOM 675 C CA . ASP A 1 86 ? -13.049 2.913 4.697 1.00 98.38 86 ASP A CA 1
ATOM 676 C C . ASP A 1 86 ? -13.250 3.084 6.217 1.00 98.38 86 ASP A C 1
ATOM 678 O O . ASP A 1 86 ? -14.366 2.950 6.712 1.00 98.38 86 ASP A O 1
ATOM 682 N N . LEU A 1 87 ? -12.197 3.411 6.975 1.00 98.38 87 LEU A N 1
ATOM 683 C CA . LEU A 1 87 ? -12.287 3.676 8.417 1.00 98.38 87 LEU A CA 1
ATOM 684 C C . LEU A 1 87 ? -13.061 4.954 8.756 1.00 98.38 87 LEU A C 1
ATOM 686 O O . LEU A 1 87 ? -13.565 5.050 9.874 1.00 98.38 87 LEU A O 1
ATOM 690 N N . ALA A 1 88 ? -13.128 5.918 7.836 1.00 97.81 88 ALA A N 1
ATOM 691 C CA . ALA A 1 88 ? -13.849 7.173 8.028 1.00 97.81 88 ALA A CA 1
ATOM 692 C C . ALA A 1 88 ? -15.342 7.077 7.673 1.00 97.81 88 ALA A C 1
ATOM 694 O O . ALA A 1 88 ? -16.092 7.992 7.994 1.00 97.81 88 ALA A O 1
ATOM 695 N N . ARG A 1 89 ? -15.778 5.996 7.014 1.00 97.06 89 ARG A N 1
ATOM 696 C CA . ARG A 1 89 ? -17.146 5.849 6.503 1.00 97.06 89 ARG A CA 1
ATOM 697 C C . ARG A 1 89 ? -18.116 5.332 7.570 1.00 97.06 89 ARG A C 1
ATOM 699 O O . ARG A 1 89 ? -17.925 4.205 8.044 1.00 97.06 89 ARG A O 1
ATOM 706 N N . PRO A 1 90 ? -19.191 6.073 7.900 1.00 95.00 90 PRO A N 1
ATOM 707 C CA . PRO A 1 90 ? -20.218 5.612 8.834 1.00 95.00 90 PRO A CA 1
ATOM 708 C C . PRO A 1 90 ? -20.883 4.298 8.406 1.00 95.00 90 PRO A C 1
ATOM 710 O O . PRO A 1 90 ? -21.099 3.423 9.242 1.00 95.00 90 PRO A O 1
ATOM 713 N N . GLU A 1 91 ? -21.116 4.096 7.103 1.00 96.62 91 GLU A N 1
ATOM 714 C CA . GLU A 1 91 ? -21.723 2.855 6.578 1.00 96.62 91 GLU A CA 1
ATOM 715 C C . GLU A 1 91 ? -20.887 1.596 6.875 1.00 96.62 91 GLU A C 1
ATOM 717 O O . GLU A 1 91 ? -21.398 0.477 6.840 1.00 96.62 91 GLU A O 1
ATOM 722 N N . LEU A 1 92 ? -19.590 1.757 7.160 1.00 96.94 92 LEU A N 1
ATOM 723 C CA . LEU A 1 92 ? -18.672 0.663 7.479 1.00 96.94 92 LEU A CA 1
ATOM 724 C C . LEU A 1 92 ? -18.374 0.552 8.981 1.00 96.94 92 LEU A C 1
ATOM 726 O O . LEU A 1 92 ? -17.514 -0.243 9.365 1.00 96.94 92 LEU A O 1
ATOM 730 N N . ALA A 1 93 ? -19.088 1.287 9.842 1.00 93.94 93 ALA A N 1
ATOM 731 C CA . ALA A 1 93 ? -18.848 1.304 11.287 1.00 93.94 93 ALA A CA 1
ATOM 732 C C . ALA A 1 93 ? -18.916 -0.094 11.930 1.00 93.94 93 ALA A C 1
ATOM 734 O O . ALA A 1 93 ? -18.129 -0.392 12.831 1.00 93.94 93 ALA A O 1
ATOM 735 N N . ALA A 1 94 ? -19.800 -0.963 11.425 1.00 95.62 94 ALA A N 1
ATOM 736 C CA . ALA A 1 94 ? -19.954 -2.338 11.897 1.00 95.62 94 ALA A CA 1
ATOM 737 C C . ALA A 1 94 ? -18.789 -3.269 11.503 1.00 95.62 94 ALA A C 1
ATOM 739 O O . ALA A 1 94 ? -18.580 -4.293 12.150 1.00 95.62 94 ALA A O 1
ATOM 740 N N . ARG A 1 95 ? -18.002 -2.943 10.464 1.00 97.06 95 ARG A N 1
ATOM 741 C CA . ARG A 1 95 ? -16.858 -3.775 10.048 1.00 97.06 95 ARG A CA 1
ATOM 742 C C . ARG A 1 95 ? -15.675 -3.545 10.968 1.00 97.06 95 ARG A C 1
ATOM 744 O O . ARG A 1 95 ? -15.318 -2.398 11.236 1.00 97.06 95 ARG A O 1
ATOM 751 N N . SER A 1 96 ? -14.996 -4.597 11.417 1.00 97.06 96 SER A N 1
ATOM 752 C CA . SER A 1 96 ? -13.851 -4.419 12.310 1.00 97.06 96 SER A CA 1
ATOM 753 C C . SER A 1 96 ? -12.677 -3.727 11.599 1.00 97.06 96 SER A C 1
ATOM 755 O O . SER A 1 96 ? -12.563 -3.723 10.372 1.00 97.06 96 SER A O 1
ATOM 757 N N . VAL A 1 97 ? -11.770 -3.125 12.374 1.00 97.44 97 VAL A N 1
ATOM 758 C CA . VAL A 1 97 ? -10.515 -2.563 11.840 1.00 97.44 97 VAL A CA 1
ATOM 759 C C . VAL A 1 97 ? -9.689 -3.647 11.135 1.00 97.44 97 VAL A C 1
ATOM 761 O O . VAL A 1 97 ? -9.056 -3.370 10.118 1.00 97.44 97 VAL A O 1
ATOM 764 N N . ARG A 1 98 ? -9.716 -4.882 11.656 1.00 97.06 98 ARG A N 1
ATOM 765 C CA . ARG A 1 98 ? -9.032 -6.038 11.066 1.00 97.06 98 ARG A CA 1
ATOM 766 C C . ARG A 1 98 ? -9.623 -6.393 9.701 1.00 97.06 98 ARG A C 1
ATOM 768 O O . ARG A 1 98 ? -8.849 -6.618 8.779 1.00 97.06 98 ARG A O 1
ATOM 775 N N . ASP A 1 99 ? -10.946 -6.390 9.554 1.00 97.44 99 ASP A N 1
ATOM 776 C CA . ASP A 1 99 ? -11.593 -6.746 8.281 1.00 97.44 99 ASP A CA 1
ATOM 777 C C . ASP A 1 99 ? -11.311 -5.706 7.195 1.00 97.44 99 ASP A C 1
ATOM 779 O O . ASP A 1 99 ? -11.061 -6.060 6.045 1.00 97.44 99 ASP A O 1
ATOM 783 N N . ILE A 1 100 ? -11.289 -4.417 7.559 1.00 98.06 100 ILE A N 1
ATOM 784 C CA . ILE A 1 100 ? -10.889 -3.348 6.631 1.00 98.06 100 ILE A CA 1
ATOM 785 C C . ILE A 1 100 ? -9.423 -3.510 6.219 1.00 98.06 100 ILE A C 1
ATOM 787 O O . ILE A 1 100 ? -9.106 -3.406 5.037 1.00 98.06 100 ILE A O 1
ATOM 791 N N . ALA A 1 101 ? -8.529 -3.798 7.167 1.00 97.81 101 ALA A N 1
ATOM 792 C CA . ALA A 1 101 ? -7.121 -4.037 6.864 1.00 97.81 101 ALA A CA 1
ATOM 793 C C . ALA A 1 101 ? -6.943 -5.239 5.916 1.00 97.81 101 ALA A C 1
ATOM 795 O O . ALA A 1 101 ? -6.239 -5.135 4.910 1.00 97.81 101 ALA A O 1
ATOM 796 N N . ALA A 1 102 ? -7.630 -6.350 6.192 1.00 97.50 102 ALA A N 1
ATOM 797 C CA . ALA A 1 102 ? -7.582 -7.558 5.375 1.00 97.50 102 ALA A CA 1
ATOM 798 C C . ALA A 1 102 ? -8.122 -7.327 3.954 1.00 97.50 102 ALA A C 1
ATOM 800 O O . ALA A 1 102 ? -7.498 -7.777 2.995 1.00 97.50 102 ALA A O 1
ATOM 801 N N . ARG A 1 103 ? -9.215 -6.560 3.803 1.00 97.19 103 ARG A N 1
ATOM 802 C CA . ARG A 1 103 ? -9.774 -6.167 2.494 1.00 97.19 103 ARG A CA 1
ATOM 803 C C . ARG A 1 103 ? -8.738 -5.495 1.591 1.00 97.19 103 ARG A C 1
ATOM 80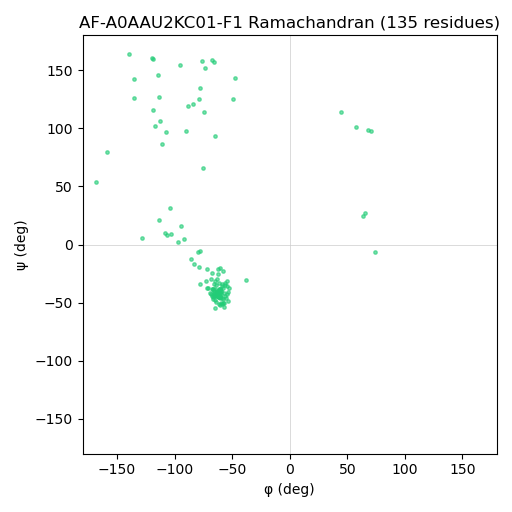5 O O . ARG A 1 103 ? -8.761 -5.692 0.383 1.00 97.19 103 ARG A O 1
ATOM 812 N N . TRP A 1 104 ? -7.829 -4.720 2.176 1.00 98.19 104 TRP A N 1
ATOM 813 C CA . TRP A 1 104 ? -6.759 -4.026 1.457 1.00 98.19 104 TRP A CA 1
ATOM 814 C C . TRP A 1 104 ? -5.400 -4.709 1.638 1.00 98.19 104 TRP A C 1
ATOM 816 O O . TRP A 1 104 ? -4.357 -4.059 1.612 1.00 98.19 104 TRP A O 1
ATOM 826 N N . CYS A 1 105 ? -5.413 -6.036 1.799 1.00 97.81 105 CYS A N 1
ATOM 827 C CA . CYS A 1 105 ? -4.238 -6.908 1.797 1.00 97.81 105 CYS A CA 1
ATOM 828 C C . CYS A 1 105 ? -3.223 -6.666 2.931 1.00 97.81 105 CYS A C 1
ATOM 830 O O . CYS A 1 105 ? -2.049 -7.021 2.802 1.00 97.81 105 CYS A O 1
ATOM 832 N N . PHE A 1 106 ? -3.644 -6.106 4.066 1.00 96.75 106 PHE A N 1
ATOM 833 C CA . PHE A 1 106 ? -2.838 -6.113 5.286 1.00 96.75 106 PHE A CA 1
ATOM 834 C C . PHE A 1 106 ? -3.142 -7.360 6.123 1.00 96.75 106 PHE A C 1
ATOM 836 O O . PHE A 1 106 ? -4.093 -7.391 6.900 1.00 96.75 106 PHE A O 1
ATOM 843 N N . SER A 1 107 ? -2.295 -8.384 5.997 1.00 89.69 107 SER A N 1
ATOM 844 C CA . SER A 1 107 ? -2.454 -9.670 6.696 1.00 89.69 107 SER A CA 1
ATOM 845 C C . SER A 1 107 ? -2.018 -9.652 8.168 1.00 89.69 107 SER A C 1
ATOM 847 O O . SER A 1 107 ? -2.421 -10.513 8.945 1.00 89.69 107 SER A O 1
ATOM 849 N N . SER A 1 108 ? -1.208 -8.670 8.578 1.00 94.31 108 SER A N 1
ATOM 850 C CA . SER A 1 108 ? -0.659 -8.573 9.936 1.00 94.31 108 SER A CA 1
ATOM 851 C C . SER A 1 108 ? -1.122 -7.296 10.633 1.00 94.31 108 SER A C 1
ATOM 853 O O . SER A 1 108 ? -0.767 -6.186 10.231 1.00 94.31 108 SER A O 1
ATOM 855 N N . ALA A 1 109 ? -1.891 -7.452 11.714 1.00 91.50 109 ALA A N 1
ATOM 856 C CA . ALA A 1 109 ? -2.406 -6.331 12.501 1.00 91.50 109 ALA A CA 1
ATOM 857 C C . ALA A 1 109 ? -1.296 -5.466 13.141 1.00 91.50 109 ALA A C 1
ATOM 859 O O . ALA A 1 109 ? -1.412 -4.240 13.064 1.00 91.50 109 ALA A O 1
ATOM 860 N N . PRO A 1 110 ? -0.202 -6.030 13.703 1.00 94.62 110 PRO A N 1
ATOM 861 C CA . PRO A 1 110 ? 0.922 -5.223 14.183 1.00 94.62 110 PRO A CA 1
ATOM 862 C C . PRO A 1 110 ? 1.573 -4.383 13.078 1.00 94.62 110 PRO A C 1
ATOM 864 O O . PRO A 1 110 ? 1.857 -3.201 13.281 1.00 94.62 110 PRO A O 1
ATOM 867 N N . VAL A 1 111 ? 1.772 -4.974 11.896 1.00 95.19 111 VAL A N 1
ATOM 868 C CA . VAL A 1 111 ? 2.378 -4.293 10.742 1.00 95.19 111 VAL A CA 1
ATOM 869 C C . VAL A 1 111 ? 1.458 -3.191 10.218 1.00 95.19 111 VAL A C 1
ATOM 871 O O . VAL A 1 111 ? 1.916 -2.077 9.973 1.00 95.19 111 VAL A O 1
ATOM 874 N N . PHE A 1 112 ? 0.160 -3.473 10.093 1.00 97.81 112 PHE A N 1
ATOM 875 C CA . PHE A 1 112 ? -0.840 -2.486 9.694 1.00 97.81 112 PHE A CA 1
ATOM 876 C C . PHE A 1 112 ? -0.913 -1.318 10.677 1.00 97.81 112 PHE A C 1
ATOM 878 O O . PHE A 1 112 ? -0.797 -0.166 10.272 1.00 97.81 112 PHE A O 1
ATOM 885 N N . GLY A 1 113 ? -1.066 -1.605 11.973 1.00 98.00 113 GLY A N 1
ATOM 886 C CA . GLY A 1 113 ? -1.201 -0.574 12.998 1.00 98.00 113 GLY A CA 1
ATOM 887 C C . GLY A 1 113 ? 0.020 0.341 13.080 1.00 98.00 113 GLY A C 1
ATOM 888 O O . GLY A 1 113 ? -0.141 1.548 13.257 1.00 98.00 113 GLY A O 1
ATOM 889 N N . ARG A 1 114 ? 1.230 -0.213 12.911 1.00 97.62 114 ARG A N 1
ATOM 890 C CA . ARG A 1 114 ? 2.463 0.576 12.841 1.00 97.62 114 ARG A CA 1
ATOM 891 C C . ARG A 1 114 ? 2.472 1.481 11.613 1.00 97.62 114 ARG A C 1
ATOM 893 O O . ARG A 1 114 ? 2.568 2.689 11.778 1.00 97.62 114 ARG A O 1
ATOM 900 N N . SER A 1 115 ? 2.279 0.927 10.418 1.00 96.94 115 SER A N 1
ATOM 901 C CA . SER A 1 115 ? 2.352 1.728 9.191 1.00 96.94 115 SER A CA 1
ATOM 902 C C . SER A 1 115 ? 1.223 2.736 9.037 1.00 96.94 115 SER A C 1
ATOM 904 O O . SER A 1 115 ? 1.439 3.803 8.477 1.00 96.94 115 SER A O 1
ATOM 906 N N . PHE A 1 116 ? 0.038 2.451 9.573 1.00 98.56 116 PHE A N 1
ATOM 907 C CA . PHE A 1 116 ? -1.036 3.436 9.632 1.00 98.56 116 PHE A CA 1
ATOM 908 C C . PHE A 1 116 ? -0.670 4.603 10.558 1.00 98.56 116 PHE A C 1
ATOM 910 O O . PHE A 1 116 ? -0.882 5.758 10.199 1.00 98.56 116 PHE A O 1
ATOM 917 N N . ARG A 1 117 ? -0.081 4.320 11.729 1.00 98.31 117 ARG A N 1
ATOM 918 C CA . ARG A 1 117 ? 0.381 5.367 12.650 1.00 98.31 117 ARG A CA 1
ATOM 919 C C . ARG A 1 117 ? 1.532 6.178 12.063 1.00 98.31 117 ARG A C 1
ATOM 921 O O . ARG A 1 117 ? 1.516 7.392 12.195 1.00 98.31 117 ARG A O 1
ATOM 928 N N . GLU A 1 118 ? 2.493 5.531 11.412 1.00 97.50 118 GLU A N 1
ATOM 929 C CA . GLU A 1 118 ? 3.588 6.214 10.710 1.00 97.50 118 GLU A CA 1
ATOM 930 C C . GLU A 1 118 ? 3.056 7.148 9.614 1.00 97.50 118 GLU A C 1
ATOM 932 O O . GLU A 1 118 ? 3.543 8.263 9.477 1.00 97.50 118 GLU A O 1
ATOM 937 N N . ALA A 1 119 ? 2.026 6.727 8.871 1.00 97.00 119 ALA A N 1
ATOM 938 C CA . ALA A 1 119 ? 1.451 7.524 7.789 1.00 97.00 119 ALA A CA 1
ATOM 939 C C . ALA A 1 119 ? 0.525 8.661 8.262 1.00 97.00 119 ALA A C 1
ATOM 941 O O . ALA A 1 119 ? 0.455 9.695 7.602 1.00 97.00 119 ALA A O 1
ATOM 942 N N . TYR A 1 120 ? -0.216 8.476 9.362 1.00 97.88 120 TYR A N 1
ATOM 943 C CA . TYR A 1 120 ? -1.322 9.373 9.742 1.00 97.88 120 TYR A CA 1
ATOM 944 C C . TYR A 1 120 ? -1.264 9.892 11.185 1.00 97.88 120 TYR A C 1
ATOM 946 O O . TYR A 1 120 ? -2.214 10.517 11.651 1.00 97.88 120 TYR A O 1
ATOM 954 N N . GLY A 1 121 ? -0.196 9.606 11.930 1.00 98.12 121 GLY A N 1
ATOM 955 C CA . GLY A 1 121 ? 0.027 10.111 13.289 1.00 98.12 121 GLY A CA 1
ATOM 956 C C . GLY A 1 121 ? -0.828 9.467 14.389 1.00 98.12 121 GLY A C 1
ATOM 957 O O . GLY A 1 121 ? -0.599 9.716 15.569 1.00 98.12 121 GLY A O 1
ATOM 958 N N . THR A 1 122 ? -1.789 8.601 14.054 1.00 98.19 122 THR A N 1
ATOM 959 C CA . THR A 1 122 ? -2.703 7.974 15.023 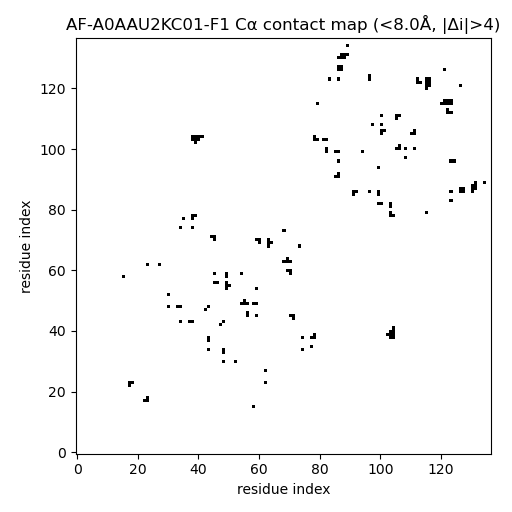1.00 98.19 122 THR A CA 1
ATOM 960 C C . THR A 1 122 ? -2.953 6.498 14.716 1.00 98.19 122 THR A C 1
ATOM 962 O O . THR A 1 122 ? -2.665 6.008 13.629 1.00 98.19 122 THR A O 1
ATOM 965 N N . SER A 1 123 ? -3.487 5.747 15.682 1.00 98.19 123 SER A N 1
ATOM 966 C CA . SER A 1 123 ? -3.863 4.346 15.443 1.00 98.19 123 SER A CA 1
ATOM 967 C C . SER A 1 123 ? -5.143 4.242 14.594 1.00 98.19 123 SER A C 1
ATOM 969 O O . SER A 1 123 ? -6.021 5.094 14.738 1.00 98.19 123 SER A O 1
ATOM 971 N N . PRO A 1 124 ? -5.333 3.165 13.805 1.00 98.19 124 PRO A N 1
ATOM 972 C CA . PRO A 1 124 ? -6.545 2.977 12.999 1.00 98.19 124 PRO A CA 1
ATOM 973 C C . PRO A 1 124 ? -7.852 3.067 13.805 1.00 98.19 124 PRO A C 1
ATOM 975 O O . PRO A 1 124 ? -8.835 3.660 13.365 1.00 98.19 124 PRO A O 1
ATOM 978 N N . GLY A 1 125 ? -7.865 2.490 15.013 1.00 97.81 125 GLY A N 1
ATOM 979 C CA . GLY A 1 125 ? -9.038 2.508 15.888 1.00 97.81 125 GLY A CA 1
ATOM 980 C C . GLY A 1 125 ? -9.318 3.887 16.487 1.00 97.81 125 GLY A C 1
ATOM 981 O O . GLY A 1 125 ? -10.477 4.271 16.613 1.00 97.81 125 GLY A O 1
ATOM 982 N N . ALA A 1 126 ? -8.273 4.646 16.834 1.00 98.00 126 ALA A N 1
ATOM 983 C CA . ALA A 1 126 ? -8.431 6.025 17.293 1.00 98.00 126 ALA A CA 1
ATOM 984 C C . ALA A 1 126 ? -8.947 6.928 16.166 1.00 98.00 126 ALA A C 1
ATOM 986 O O . ALA A 1 126 ? -9.931 7.630 16.380 1.00 98.00 126 ALA A O 1
ATOM 987 N N . PHE A 1 127 ? -8.370 6.809 14.965 1.00 98.44 127 PHE A N 1
ATOM 988 C CA . PHE A 1 127 ? -8.829 7.514 13.767 1.00 98.44 127 PHE A CA 1
ATOM 989 C C . PHE A 1 127 ? -10.318 7.274 13.491 1.00 98.44 127 PHE A C 1
ATOM 991 O O . PHE A 1 127 ? -11.076 8.222 13.316 1.00 98.44 127 PHE A O 1
ATOM 998 N N . ARG A 1 128 ? -10.774 6.012 13.524 1.00 98.00 128 ARG A N 1
ATOM 999 C CA . ARG A 1 128 ? -12.197 5.691 13.331 1.00 98.00 128 ARG A CA 1
ATOM 1000 C C . ARG A 1 128 ? -13.090 6.366 14.373 1.00 98.00 128 ARG A C 1
ATOM 1002 O O . ARG A 1 128 ? -14.132 6.911 14.023 1.00 98.00 128 ARG A O 1
ATOM 1009 N N . ARG A 1 129 ? -12.716 6.309 15.657 1.00 97.00 129 ARG A N 1
ATOM 1010 C CA . ARG A 1 129 ? -13.509 6.938 16.729 1.00 97.00 129 ARG A CA 1
ATOM 1011 C C . ARG A 1 129 ? -13.622 8.446 16.532 1.00 97.00 129 ARG A C 1
ATOM 1013 O O . ARG A 1 129 ? -14.675 9.012 16.796 1.00 97.00 129 ARG A O 1
ATOM 1020 N N . GLU A 1 130 ? -12.550 9.084 16.081 1.00 96.50 130 GLU A N 1
ATOM 1021 C CA . GLU A 1 130 ? -12.536 10.510 15.767 1.00 96.50 130 GLU A CA 1
ATOM 1022 C C . GLU A 1 130 ? -13.429 10.841 14.564 1.00 96.50 130 GLU A C 1
ATOM 1024 O O . GLU A 1 130 ? -14.281 11.722 14.665 1.00 96.50 130 GLU A O 1
ATOM 1029 N N . ALA A 1 131 ? -13.321 10.077 13.473 1.00 94.56 131 ALA A N 1
ATOM 1030 C CA . ALA A 1 131 ? -14.163 10.248 12.289 1.00 94.56 131 ALA A CA 1
ATOM 1031 C C . ALA A 1 131 ? -15.663 10.071 12.597 1.00 94.56 131 ALA A C 1
ATOM 1033 O O . ALA A 1 131 ? -16.494 10.851 12.130 1.00 94.56 131 ALA A O 1
ATOM 1034 N N . ALA A 1 132 ? -16.016 9.101 13.448 1.00 93.12 132 ALA A N 1
ATOM 1035 C CA . ALA A 1 132 ? -17.394 8.890 13.892 1.00 93.12 132 ALA A CA 1
ATOM 1036 C C . ALA A 1 132 ? -17.940 10.086 14.692 1.00 93.12 132 ALA A C 1
ATOM 1038 O O . ALA A 1 132 ? -19.077 10.500 14.486 1.00 93.12 132 ALA A O 1
ATOM 1039 N N . ARG A 1 133 ? -17.118 10.691 15.564 1.00 92.75 133 ARG A N 1
ATOM 1040 C CA . ARG A 1 133 ? -17.493 11.911 16.306 1.00 92.75 133 ARG A CA 1
ATOM 1041 C C . ARG A 1 133 ? -17.676 13.118 15.391 1.00 92.75 133 ARG A C 1
ATOM 1043 O O . ARG A 1 133 ? -18.494 13.977 15.692 1.00 92.75 133 ARG A O 1
ATOM 1050 N N . ALA A 1 134 ? -16.897 13.204 14.315 1.00 88.88 134 ALA A N 1
ATOM 1051 C CA . ALA A 1 134 ? -17.017 14.280 13.339 1.00 88.88 134 ALA A CA 1
ATOM 1052 C C . ALA A 1 134 ? -18.274 14.151 12.465 1.00 88.88 134 ALA A C 1
ATOM 1054 O O . ALA A 1 134 ? -18.823 15.174 12.087 1.00 88.88 134 ALA A O 1
ATOM 1055 N N . SER A 1 135 ? -18.727 12.923 12.187 1.00 82.50 135 SER A N 1
ATOM 1056 C CA . SER A 1 135 ? -19.900 12.645 11.339 1.00 82.50 135 SER A CA 1
ATOM 1057 C C . SER A 1 135 ? -21.242 12.732 12.080 1.00 82.50 135 SER A C 1
ATOM 1059 O O . SER A 1 135 ? -22.286 12.762 11.442 1.00 82.50 135 SER A O 1
ATOM 1061 N N . GLY A 1 136 ? -21.226 12.699 13.418 1.00 72.94 136 GLY A N 1
ATOM 1062 C CA . GLY A 1 136 ? -22.417 12.849 14.265 1.00 72.94 136 GLY A CA 1
ATOM 1063 C C . GLY A 1 136 ? -22.707 14.288 14.709 1.00 72.94 136 GLY A C 1
ATOM 1064 O O . GLY A 1 136 ? -23.593 14.480 15.538 1.00 72.94 136 GLY A O 1
ATOM 1065 N N . ARG A 1 137 ? -21.934 15.265 14.221 1.00 55.94 137 ARG A N 1
ATOM 1066 C CA . ARG A 1 137 ? -22.244 16.699 14.299 1.00 55.94 137 ARG A CA 1
ATOM 1067 C C . ARG A 1 137 ? -22.867 17.136 12.985 1.00 55.94 137 ARG A C 1
ATOM 1069 O O . ARG A 1 137 ? -23.757 18.005 13.048 1.00 55.94 137 ARG A O 1
#

pLDDT: mean 88.2, std 19.16, range [23.02, 98.69]